Protein AF-A0A1Y3XL77-F1 (afdb_monomer_lite)

Structure (mmCIF, N/CA/C/O backbone):
data_AF-A0A1Y3XL77-F1
#
_entry.id   AF-A0A1Y3XL77-F1
#
loop_
_atom_site.group_PDB
_atom_site.id
_atom_site.type_symbol
_atom_site.label_atom_id
_atom_site.label_alt_id
_atom_site.label_comp_id
_atom_site.label_asym_id
_atom_site.label_entity_id
_atom_site.label_seq_id
_atom_site.pdbx_PDB_ins_code
_atom_site.Cartn_x
_atom_site.Cartn_y
_atom_site.Cartn_z
_atom_site.occupancy
_atom_site.B_iso_or_equiv
_atom_site.auth_seq_id
_atom_site.auth_comp_id
_atom_site.auth_asym_id
_atom_site.auth_atom_id
_atom_site.pdbx_PDB_model_num
ATOM 1 N N . MET A 1 1 ? -21.077 13.243 0.286 1.00 37.44 1 MET A N 1
ATOM 2 C CA . MET A 1 1 ? -22.032 12.114 0.204 1.00 37.44 1 MET A CA 1
ATOM 3 C C . MET A 1 1 ? -21.177 10.860 0.213 1.00 37.44 1 MET A C 1
ATOM 5 O O . MET A 1 1 ? -20.386 10.711 -0.704 1.00 37.44 1 MET A O 1
ATOM 9 N N . PHE A 1 2 ? -21.208 10.082 1.298 1.00 42.69 2 PHE A N 1
ATOM 10 C CA . PHE A 1 2 ? -20.269 8.985 1.573 1.00 42.69 2 PHE A CA 1
ATOM 11 C C . PHE A 1 2 ? -20.341 7.901 0.481 1.00 42.69 2 PHE A C 1
ATOM 13 O O . PHE A 1 2 ? -21.252 7.077 0.488 1.00 42.69 2 PHE A O 1
ATOM 20 N N . GLN A 1 3 ? -19.420 7.927 -0.484 1.00 50.44 3 GLN A N 1
ATOM 21 C CA . GLN A 1 3 ? -19.274 6.897 -1.514 1.00 50.44 3 GLN A CA 1
ATOM 22 C C . GLN A 1 3 ? -18.058 6.035 -1.186 1.00 50.44 3 GLN A C 1
ATOM 24 O O . GLN A 1 3 ? -16.985 6.285 -1.708 1.00 50.44 3 GLN A O 1
ATOM 29 N N . SER A 1 4 ? -18.301 5.055 -0.313 1.00 48.50 4 SER A N 1
ATOM 30 C CA . SER A 1 4 ? -17.546 3.817 -0.047 1.00 48.50 4 SER A CA 1
ATOM 31 C C . SER A 1 4 ? -17.537 3.568 1.467 1.00 48.50 4 SER A C 1
ATOM 33 O O . SER A 1 4 ? -16.666 3.971 2.223 1.00 48.50 4 SER A O 1
ATOM 35 N N . THR A 1 5 ? -18.607 2.962 1.972 1.00 49.28 5 THR A N 1
ATOM 36 C CA . THR A 1 5 ? -18.582 2.371 3.316 1.00 49.28 5 THR A CA 1
ATOM 37 C C . THR A 1 5 ? -18.709 0.877 3.112 1.00 49.28 5 THR A C 1
ATOM 39 O O . THR A 1 5 ? -19.763 0.403 2.684 1.00 49.28 5 THR A O 1
ATOM 42 N N . ASP A 1 6 ? -17.629 0.137 3.365 1.00 50.28 6 ASP A N 1
ATOM 43 C CA . ASP A 1 6 ? -17.689 -1.318 3.473 1.00 50.28 6 ASP A CA 1
ATOM 44 C C . ASP A 1 6 ? -18.428 -1.662 4.777 1.00 50.28 6 ASP A C 1
ATOM 46 O O . ASP A 1 6 ? -17.846 -1.924 5.833 1.00 50.28 6 ASP A O 1
ATOM 50 N N . TRP A 1 7 ? -19.763 -1.597 4.718 1.00 51.72 7 TRP A N 1
ATOM 51 C CA . TRP A 1 7 ? -20.658 -1.916 5.833 1.00 51.72 7 TRP A CA 1
ATOM 52 C C . TRP A 1 7 ? -20.497 -3.362 6.328 1.00 51.72 7 TRP A C 1
ATOM 54 O O . TRP A 1 7 ? -21.032 -3.691 7.384 1.00 51.72 7 TRP A O 1
ATOM 64 N N . ASN A 1 8 ? -19.753 -4.221 5.619 1.00 54.97 8 ASN A N 1
ATOM 65 C CA . ASN A 1 8 ? -19.573 -5.619 6.006 1.00 54.97 8 ASN A CA 1
ATOM 66 C C . ASN A 1 8 ? -18.717 -5.790 7.268 1.00 54.97 8 ASN A C 1
ATOM 68 O O . ASN A 1 8 ? -18.956 -6.730 8.022 1.00 54.97 8 ASN A O 1
ATOM 72 N N . ASN A 1 9 ? -17.771 -4.878 7.531 1.00 67.50 9 ASN A N 1
ATOM 73 C CA . ASN A 1 9 ? -16.880 -4.952 8.699 1.00 67.50 9 ASN A CA 1
ATOM 74 C C . ASN A 1 9 ? -17.078 -3.803 9.705 1.00 67.50 9 ASN A C 1
ATOM 76 O O . ASN A 1 9 ? -16.467 -3.807 10.773 1.00 67.50 9 ASN A O 1
ATOM 80 N N . GLY A 1 10 ? -17.937 -2.826 9.390 1.00 81.94 10 GLY A N 1
ATOM 81 C CA . GLY A 1 10 ? -18.243 -1.705 10.284 1.00 81.94 10 GLY A CA 1
ATOM 82 C C . GLY A 1 10 ? -17.070 -0.744 10.502 1.00 81.94 10 GLY A C 1
ATOM 83 O O . GLY A 1 10 ? -17.001 -0.122 11.562 1.00 81.94 10 GLY A O 1
ATOM 84 N N . ILE A 1 11 ? -16.155 -0.645 9.530 1.00 88.44 11 ILE A N 1
ATOM 85 C CA . ILE A 1 11 ? -15.015 0.282 9.521 1.00 88.44 11 ILE A CA 1
ATOM 86 C C . ILE A 1 11 ? -15.138 1.214 8.319 1.00 88.44 11 ILE A C 1
ATOM 88 O O . ILE A 1 11 ? -15.495 0.782 7.225 1.00 88.44 11 ILE A O 1
ATOM 92 N N . ALA A 1 12 ? -14.808 2.484 8.526 1.00 88.88 12 ALA A N 1
ATOM 93 C CA . ALA A 1 12 ? -14.681 3.480 7.476 1.00 88.88 12 ALA A CA 1
ATOM 94 C C . ALA A 1 12 ? -13.260 4.054 7.466 1.00 88.88 12 ALA A C 1
ATOM 96 O O . ALA A 1 12 ? -12.754 4.475 8.509 1.00 88.88 12 ALA A O 1
ATOM 97 N N . ALA A 1 13 ? -12.643 4.086 6.284 1.00 92.75 13 ALA A N 1
ATOM 98 C CA . ALA A 1 13 ? -11.456 4.883 6.007 1.00 92.75 13 ALA A CA 1
ATOM 99 C C . ALA A 1 13 ? -11.913 6.266 5.531 1.00 92.75 13 ALA A C 1
ATOM 101 O O . ALA A 1 13 ? -12.634 6.375 4.539 1.00 92.75 13 ALA A O 1
ATOM 102 N N . LEU A 1 14 ? -11.543 7.317 6.255 1.00 91.94 14 LEU A N 1
ATOM 103 C CA . LEU A 1 14 ? -12.032 8.672 6.032 1.00 91.94 14 LEU A CA 1
ATOM 104 C C . LEU A 1 14 ? -10.876 9.650 5.830 1.00 91.94 14 LEU A C 1
ATOM 106 O O . LEU A 1 14 ? -9.757 9.455 6.308 1.00 91.94 14 LEU A O 1
ATOM 110 N N . GLU A 1 15 ? -11.180 10.743 5.140 1.00 93.00 15 GLU A N 1
ATOM 111 C CA . GLU A 1 15 ? -10.288 11.894 5.071 1.00 93.00 15 GLU A CA 1
ATOM 112 C C . GLU A 1 15 ? -10.116 12.532 6.453 1.00 93.00 15 GLU A C 1
ATOM 114 O O . GLU A 1 15 ? -11.035 12.559 7.278 1.00 93.00 15 GLU A O 1
ATOM 119 N N . TRP A 1 16 ? -8.944 13.116 6.692 1.00 91.62 16 TRP A N 1
ATOM 120 C CA . TRP A 1 16 ? -8.600 13.709 7.987 1.00 91.62 16 TRP A CA 1
ATOM 121 C C . TRP A 1 16 ? -9.527 14.846 8.431 1.00 91.62 16 TRP A C 1
ATOM 123 O O . TRP A 1 16 ? -9.629 15.110 9.628 1.00 91.62 16 TRP A O 1
ATOM 133 N N . GLU A 1 17 ? -10.259 15.476 7.508 1.00 92.06 17 GLU A N 1
ATOM 134 C CA . GLU A 1 17 ? -11.289 16.474 7.831 1.00 92.06 17 GLU A CA 1
ATOM 135 C C . GLU A 1 17 ? -12.407 15.920 8.735 1.00 92.06 17 GLU A C 1
ATOM 137 O O . GLU A 1 17 ? -12.997 16.670 9.512 1.00 92.06 17 GLU A O 1
ATOM 142 N N . TYR A 1 18 ? -12.653 14.605 8.706 1.00 89.00 18 TYR A N 1
ATOM 143 C CA . TYR A 1 18 ? -13.655 13.942 9.547 1.00 89.00 18 TYR A CA 1
ATOM 144 C C . TYR A 1 18 ? -13.111 13.489 10.907 1.00 89.00 18 TYR A C 1
ATOM 146 O O . TYR A 1 18 ? -13.877 12.991 11.731 1.00 89.00 18 TYR A O 1
ATOM 154 N N . HIS A 1 19 ? -11.816 13.671 11.190 1.00 88.62 19 HIS A N 1
ATOM 155 C CA . HIS A 1 19 ? -11.211 13.205 12.440 1.00 88.62 19 HIS A CA 1
ATOM 156 C C . HIS A 1 19 ? -11.883 13.811 13.683 1.00 88.62 19 HIS A C 1
ATOM 158 O O . HIS A 1 19 ? -12.233 13.079 14.605 1.00 88.62 19 HIS A O 1
ATOM 164 N N . ALA A 1 20 ? -12.166 15.119 13.664 1.00 89.00 20 ALA A N 1
ATOM 165 C CA . ALA A 1 20 ? -12.833 15.805 14.773 1.00 89.00 20 ALA A CA 1
ATOM 166 C C . ALA A 1 20 ? -14.236 15.241 15.064 1.00 89.00 20 ALA A C 1
ATOM 168 O O . ALA A 1 20 ? -14.652 15.164 16.219 1.00 89.00 20 ALA A O 1
ATOM 169 N N . PHE A 1 21 ? -14.958 14.808 14.025 1.00 89.19 21 PHE A N 1
ATOM 170 C CA . PHE A 1 21 ? -16.256 14.153 14.180 1.00 89.19 21 PHE A CA 1
ATOM 171 C C . PHE A 1 21 ? -16.114 12.786 14.867 1.00 89.19 21 PHE A C 1
ATOM 173 O O . PHE A 1 21 ? -16.867 12.485 15.790 1.00 89.19 21 PHE A O 1
ATOM 180 N N . LEU A 1 22 ? -15.119 11.982 14.474 1.00 87.75 22 LEU A N 1
ATOM 181 C CA . LEU A 1 22 ? -14.862 10.682 15.106 1.00 87.75 22 LEU A CA 1
ATOM 182 C C . LEU A 1 22 ? -14.516 10.830 16.594 1.00 87.75 22 LEU A C 1
ATOM 184 O O . LEU A 1 22 ? -15.008 10.062 17.419 1.00 87.75 22 LEU A O 1
ATOM 188 N N . GLU A 1 23 ? -13.708 11.835 16.942 1.00 87.50 23 GLU A N 1
ATOM 189 C CA . GLU A 1 23 ? -13.373 12.139 18.336 1.00 87.50 23 GLU A CA 1
ATOM 190 C C . GLU A 1 23 ? -14.600 12.586 19.140 1.00 87.50 23 GLU A C 1
ATOM 192 O O . GLU A 1 23 ? -14.817 12.103 20.255 1.00 87.50 23 GLU A O 1
ATOM 197 N N . GLN A 1 24 ? -15.426 13.472 18.572 1.00 90.25 24 GLN A N 1
ATOM 198 C CA . GLN A 1 24 ? -16.646 13.966 19.214 1.00 90.25 24 GLN A CA 1
ATOM 199 C C . GLN A 1 24 ? -17.619 12.825 19.540 1.00 90.25 24 GLN A C 1
ATOM 201 O O . GLN A 1 24 ? -18.152 12.763 20.651 1.00 90.25 24 GLN A O 1
ATOM 206 N N . GLU A 1 25 ? -17.803 11.902 18.599 1.00 87.31 25 GLU A N 1
ATOM 207 C CA . GLU A 1 25 ? -18.687 10.743 18.750 1.00 87.31 25 GLU A CA 1
ATOM 208 C C . GLU A 1 25 ? -18.037 9.586 19.528 1.00 87.31 25 GLU A C 1
ATOM 210 O O . GLU A 1 25 ? -18.649 8.533 19.707 1.00 87.31 25 GLU A O 1
ATOM 215 N N . LYS A 1 26 ? -16.808 9.776 20.035 1.00 85.31 26 LYS A N 1
ATOM 216 C CA . LYS A 1 26 ? -16.032 8.777 20.791 1.00 85.31 26 LYS A CA 1
ATOM 217 C C . LYS A 1 26 ? -15.865 7.458 20.035 1.00 85.31 26 LYS A C 1
ATOM 219 O O . LYS A 1 26 ? -15.841 6.383 20.638 1.00 85.31 26 LYS A O 1
ATOM 224 N N . ILE A 1 27 ? -15.750 7.545 18.715 1.00 85.00 27 ILE A N 1
ATOM 225 C CA . ILE A 1 27 ? -15.543 6.391 17.851 1.00 85.00 27 ILE A CA 1
ATOM 226 C C . ILE A 1 27 ? -14.087 5.922 18.024 1.00 85.00 27 ILE A C 1
ATOM 228 O O . ILE A 1 27 ? -13.171 6.747 17.956 1.00 85.00 27 ILE A O 1
ATOM 232 N N . PRO A 1 28 ? -13.834 4.618 18.253 1.00 81.50 28 PRO A N 1
ATOM 233 C CA . PRO A 1 28 ? -12.485 4.061 18.250 1.00 81.50 28 PRO A CA 1
ATOM 234 C C . PRO A 1 28 ? -11.759 4.399 16.947 1.00 81.50 28 PRO A C 1
ATOM 236 O O . PRO A 1 28 ? -12.327 4.229 15.866 1.00 81.50 28 PRO A O 1
ATOM 239 N N . THR A 1 29 ? -10.509 4.862 17.046 1.00 81.75 29 THR A N 1
ATOM 240 C CA . THR A 1 29 ? -9.726 5.307 15.885 1.00 81.75 29 THR A CA 1
ATOM 241 C C . THR A 1 29 ? -8.313 4.737 15.850 1.00 81.75 29 THR A C 1
ATOM 243 O O . THR A 1 29 ? -7.696 4.470 16.881 1.00 81.75 29 THR A O 1
ATOM 246 N N . ILE A 1 30 ? -7.788 4.579 14.634 1.00 80.94 30 ILE A N 1
ATOM 247 C CA . ILE A 1 30 ? -6.360 4.388 14.353 1.00 80.94 30 ILE A CA 1
ATOM 248 C C . ILE A 1 30 ? -5.926 5.542 13.453 1.00 80.94 30 ILE A C 1
ATOM 250 O O . ILE A 1 30 ? -6.611 5.859 12.480 1.00 80.94 30 ILE A O 1
ATOM 254 N N . TRP A 1 31 ? -4.808 6.179 13.798 1.00 76.19 31 TRP A N 1
ATOM 255 C CA . TRP A 1 31 ? -4.372 7.405 13.126 1.00 76.19 31 TRP A CA 1
ATOM 256 C C . TRP A 1 31 ? -2.848 7.591 13.064 1.00 76.19 31 TRP A C 1
ATOM 258 O O . TRP A 1 31 ? -2.353 8.434 12.317 1.00 76.19 31 TRP A O 1
ATOM 268 N N . GLN A 1 32 ? -2.063 6.818 13.820 1.00 82.62 32 GLN A N 1
ATOM 269 C CA . GLN A 1 32 ? -0.617 7.029 13.878 1.00 82.62 32 GLN A CA 1
ATOM 270 C C . GLN A 1 32 ? 0.049 6.692 12.534 1.00 82.62 32 GLN A C 1
ATOM 272 O O . GLN A 1 32 ? 0.028 5.545 12.097 1.00 82.62 32 GLN A O 1
ATOM 277 N N . ASN A 1 33 ? 0.654 7.705 11.901 1.00 89.75 33 ASN A N 1
ATOM 278 C CA . ASN A 1 33 ? 1.315 7.614 10.591 1.00 89.75 33 ASN A CA 1
ATOM 279 C C . ASN A 1 33 ? 0.420 7.043 9.469 1.00 89.75 33 ASN A C 1
ATOM 281 O O . ASN A 1 33 ? 0.915 6.406 8.542 1.00 89.75 33 ASN A O 1
ATOM 285 N N . CYS A 1 34 ? -0.894 7.240 9.562 1.00 94.00 34 CYS A N 1
ATOM 286 C CA . CYS A 1 34 ? -1.836 6.783 8.545 1.00 94.00 34 CYS A CA 1
ATOM 287 C C . CYS A 1 34 ? -2.077 7.867 7.487 1.00 94.00 34 CYS A C 1
ATOM 289 O O . CYS A 1 34 ? -2.049 9.062 7.792 1.00 94.00 34 CYS A O 1
ATOM 291 N N . CYS A 1 35 ? -2.341 7.458 6.249 1.00 95.12 35 CYS A N 1
ATOM 292 C CA . CYS A 1 35 ? -2.783 8.382 5.204 1.00 95.12 35 CYS A CA 1
ATOM 293 C C . CYS A 1 35 ? -4.235 8.817 5.434 1.00 95.12 35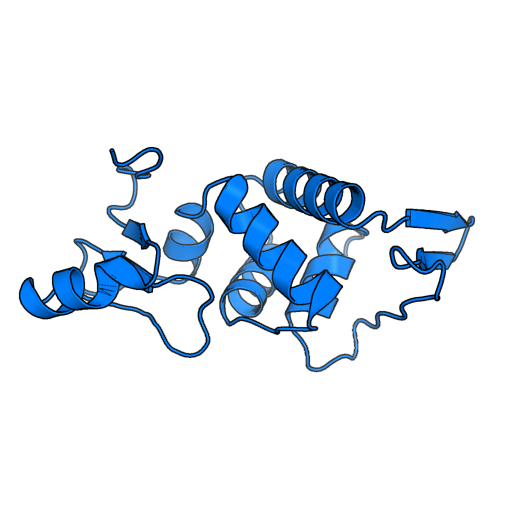 CYS A C 1
ATOM 295 O O . CYS A 1 35 ? -4.574 9.971 5.183 1.00 95.12 35 CYS A O 1
ATOM 297 N N . PHE A 1 36 ? -5.047 7.927 6.006 1.00 94.75 36 PHE A N 1
ATOM 298 C CA . PHE A 1 36 ? -6.455 8.158 6.330 1.00 94.75 36 PHE A CA 1
ATOM 299 C C . PHE A 1 36 ? -6.720 8.007 7.828 1.00 94.75 36 PHE A C 1
ATOM 301 O O . PHE A 1 36 ? -5.955 7.359 8.546 1.00 94.75 36 PHE A O 1
ATOM 308 N N . CYS A 1 37 ? -7.825 8.575 8.309 1.00 92.00 37 CYS A N 1
ATOM 309 C CA . CYS A 1 37 ? -8.315 8.287 9.651 1.00 92.00 37 CYS A CA 1
ATOM 310 C C . CYS A 1 37 ? -9.333 7.140 9.589 1.00 92.00 37 CYS A C 1
ATOM 312 O O . CYS A 1 37 ? -10.247 7.135 8.766 1.00 92.00 37 CYS A O 1
ATOM 314 N N . TYR A 1 38 ? -9.164 6.141 10.454 1.00 91.19 38 TYR A N 1
ATOM 315 C CA . TYR A 1 38 ? -10.046 4.975 10.492 1.00 91.19 38 TYR A CA 1
ATOM 316 C C . TYR A 1 38 ? -10.989 5.088 11.676 1.00 91.19 38 TYR A C 1
ATOM 318 O O . TYR A 1 38 ? -10.522 5.269 12.798 1.00 91.19 38 TYR A O 1
ATOM 326 N N . GLY A 1 39 ? -12.290 4.954 11.435 1.00 89.44 39 GLY A N 1
ATOM 327 C CA . GLY A 1 39 ? -13.319 4.885 12.471 1.00 89.44 39 GLY A CA 1
ATOM 328 C C . GLY A 1 39 ? -14.079 3.568 12.381 1.00 89.44 39 GLY A C 1
ATOM 329 O O . GLY A 1 39 ? -14.377 3.108 11.280 1.00 89.44 39 GLY A O 1
ATOM 330 N N . GLY A 1 40 ? -14.388 2.950 13.520 1.00 86.50 40 GLY A N 1
ATOM 331 C CA . GLY A 1 40 ? -15.090 1.667 13.554 1.00 86.50 40 GLY A CA 1
ATOM 332 C C . GLY A 1 40 ? -16.212 1.620 14.579 1.00 86.50 40 GLY A C 1
ATOM 333 O O . GLY A 1 40 ? -16.116 2.209 15.647 1.00 86.50 40 GLY A O 1
ATOM 334 N N . ILE A 1 41 ? -17.267 0.868 14.271 1.00 81.25 41 ILE A N 1
ATOM 335 C CA . ILE A 1 41 ? -18.357 0.581 15.220 1.00 81.25 41 ILE A CA 1
ATOM 336 C C . ILE A 1 41 ? -17.868 -0.375 16.325 1.00 81.25 41 ILE A C 1
ATOM 338 O O . ILE A 1 41 ? -18.378 -0.371 17.443 1.00 81.25 41 ILE A O 1
ATOM 342 N N . LEU A 1 42 ? -16.871 -1.206 16.012 1.00 75.12 42 LEU A N 1
ATOM 343 C CA . LEU A 1 42 ? -16.270 -2.153 16.945 1.00 75.12 42 LEU A CA 1
ATOM 344 C C . LEU A 1 42 ? -15.229 -1.468 17.838 1.00 75.12 42 LEU A C 1
ATOM 346 O O . LEU A 1 42 ? -14.407 -0.690 17.362 1.00 75.12 42 LEU A O 1
ATOM 350 N N . GLU A 1 43 ? -15.188 -1.856 19.116 1.00 69.44 43 GLU A N 1
ATOM 351 C CA . GLU A 1 43 ? -14.236 -1.322 20.108 1.00 69.44 43 GLU A CA 1
ATOM 352 C C . GLU A 1 43 ? -12.763 -1.561 19.740 1.00 69.44 43 GLU A C 1
ATOM 354 O O . GLU A 1 43 ? -11.882 -0.823 20.181 1.00 69.44 43 GLU A O 1
ATOM 359 N N . LYS A 1 44 ? -12.478 -2.589 18.929 1.00 79.69 44 LYS A N 1
ATOM 360 C CA . LYS A 1 44 ? -11.123 -2.931 18.494 1.00 79.69 44 LYS A CA 1
ATOM 361 C C . LYS A 1 44 ? -11.044 -3.080 16.981 1.00 79.69 44 LYS A C 1
ATOM 363 O O . LYS A 1 44 ? -11.438 -4.102 16.422 1.00 79.69 44 LYS A O 1
ATOM 368 N N . LEU A 1 45 ? -10.451 -2.075 16.352 1.00 83.19 45 LEU A N 1
ATOM 369 C CA . LEU A 1 45 ? -10.100 -2.079 14.939 1.00 83.19 45 LEU A CA 1
ATOM 370 C C . LEU A 1 45 ? -8.960 -3.073 14.673 1.00 83.19 45 LEU A C 1
ATOM 372 O O . LEU A 1 45 ? -7.992 -3.151 15.437 1.00 83.19 45 LEU A O 1
ATOM 376 N N . LYS A 1 46 ? -9.060 -3.827 13.576 1.00 87.88 46 LYS A N 1
ATOM 377 C CA . LYS A 1 46 ? -7.973 -4.669 13.065 1.00 87.88 46 LYS A CA 1
ATOM 378 C C . LYS A 1 46 ? -7.433 -4.050 11.787 1.00 87.88 46 LYS A C 1
ATOM 380 O O . LYS A 1 46 ? -8.203 -3.648 10.923 1.00 87.88 46 LYS A O 1
ATOM 385 N N . TYR A 1 47 ? -6.116 -4.076 11.621 1.00 87.75 47 TYR A N 1
ATOM 386 C CA . TYR A 1 47 ? -5.475 -3.542 10.420 1.00 87.75 47 TYR A CA 1
ATOM 387 C C . TYR A 1 47 ? -5.937 -4.224 9.121 1.00 87.75 47 TYR A C 1
ATOM 389 O O . TYR A 1 47 ? -6.034 -3.557 8.098 1.00 87.75 47 TYR A O 1
ATOM 397 N N . SER A 1 48 ? -6.288 -5.518 9.155 1.00 89.75 48 SER A N 1
ATOM 398 C CA . SER A 1 48 ? -6.881 -6.218 8.001 1.00 89.75 48 SER A CA 1
ATOM 399 C C . SER A 1 48 ? -8.163 -5.560 7.510 1.00 89.75 48 SER A C 1
ATOM 401 O O . SER A 1 48 ? -8.372 -5.416 6.310 1.00 89.75 48 SER A O 1
ATOM 403 N N . ASP A 1 49 ? -8.996 -5.146 8.456 1.00 90.31 49 ASP A N 1
ATOM 404 C CA . ASP A 1 49 ? -10.322 -4.617 8.190 1.00 90.31 49 ASP A CA 1
ATOM 405 C C . ASP A 1 49 ? -10.196 -3.148 7.736 1.00 90.31 49 ASP A C 1
ATOM 407 O O . ASP A 1 49 ? -10.924 -2.716 6.848 1.00 90.31 49 ASP A O 1
ATOM 411 N N . CYS A 1 50 ? -9.199 -2.411 8.251 1.00 91.31 50 CYS A N 1
ATOM 412 C CA . CYS A 1 50 ? -8.818 -1.085 7.750 1.00 91.31 50 CYS A CA 1
ATOM 413 C C . CYS A 1 50 ? -8.325 -1.126 6.296 1.00 91.31 50 CYS A C 1
ATOM 415 O O . CYS A 1 50 ? -8.765 -0.322 5.482 1.00 91.31 50 CYS A O 1
ATOM 417 N N . VAL A 1 51 ? -7.443 -2.075 5.953 1.00 94.00 51 VAL A N 1
ATOM 418 C CA . VAL A 1 51 ? -6.942 -2.250 4.575 1.00 94.00 51 VAL A CA 1
ATOM 419 C C . VAL A 1 51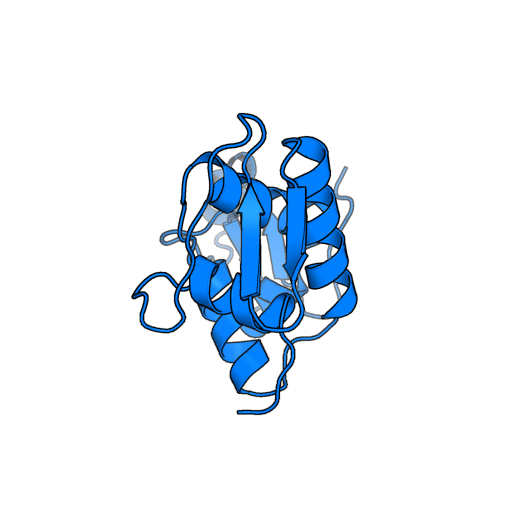 ? -8.076 -2.603 3.613 1.00 94.00 51 VAL A C 1
ATOM 421 O O . VAL A 1 51 ? -8.079 -2.133 2.477 1.00 94.00 51 VAL A O 1
ATOM 424 N N . GLN A 1 52 ? -9.036 -3.417 4.058 1.00 92.19 52 GLN A N 1
ATOM 425 C CA . GLN A 1 52 ? -10.204 -3.781 3.259 1.00 92.19 52 GLN A CA 1
ATOM 426 C C . GLN A 1 52 ? -11.182 -2.610 3.074 1.00 92.19 52 GLN A C 1
ATOM 428 O O . GLN A 1 52 ? -11.792 -2.499 2.018 1.00 92.19 52 GLN A O 1
ATOM 433 N N . ALA A 1 53 ? -11.301 -1.722 4.065 1.00 92.38 53 ALA A N 1
ATOM 434 C CA . ALA A 1 53 ? -12.175 -0.553 3.987 1.00 92.38 53 ALA A CA 1
ATOM 435 C C . ALA A 1 53 ? -11.706 0.504 2.971 1.00 92.38 53 ALA A C 1
ATOM 437 O O . ALA A 1 53 ? -12.480 1.401 2.646 1.00 92.38 53 ALA A O 1
ATOM 438 N N . LEU A 1 54 ? -10.460 0.417 2.491 1.00 94.56 54 LEU A N 1
ATOM 439 C CA . LEU A 1 54 ? -9.934 1.331 1.483 1.00 94.56 54 LEU A CA 1
ATOM 440 C C . LEU A 1 54 ? -10.595 1.086 0.130 1.00 94.56 54 LEU A C 1
ATOM 442 O O . LEU A 1 54 ? -10.564 -0.028 -0.401 1.00 94.56 54 LEU A O 1
ATOM 446 N N . ASP A 1 55 ? -11.095 2.155 -0.477 1.00 94.19 55 ASP A N 1
ATOM 447 C CA . ASP A 1 55 ? -11.547 2.115 -1.861 1.00 94.19 55 ASP A CA 1
ATOM 448 C C . ASP A 1 55 ? -10.399 2.300 -2.868 1.00 94.19 55 ASP A C 1
ATOM 450 O O . ASP A 1 55 ? -9.244 2.576 -2.522 1.00 94.19 55 ASP A O 1
ATOM 454 N N . PHE A 1 56 ? -10.721 2.151 -4.153 1.00 96.00 56 PHE A N 1
ATOM 455 C CA . PHE A 1 56 ? -9.771 2.331 -5.247 1.00 96.00 56 PHE A CA 1
ATOM 456 C C . PHE A 1 56 ? -9.032 3.679 -5.214 1.00 96.00 56 PHE A C 1
ATOM 458 O O . PHE A 1 56 ? -7.822 3.726 -5.456 1.00 96.00 56 PHE A O 1
ATOM 465 N N . GLN A 1 57 ? -9.740 4.786 -4.957 1.00 96.69 57 GLN A N 1
ATOM 466 C CA . GLN A 1 57 ? -9.133 6.119 -4.972 1.00 96.69 57 GLN A CA 1
ATOM 467 C C . GLN A 1 57 ? -8.195 6.296 -3.785 1.00 96.69 57 GLN A C 1
ATOM 469 O O . GLN A 1 57 ? -7.098 6.822 -3.955 1.00 96.69 57 GLN A O 1
ATOM 474 N N . GLN A 1 58 ? -8.567 5.788 -2.614 1.00 97.00 58 GLN A N 1
ATOM 475 C CA . GLN A 1 58 ? -7.725 5.812 -1.424 1.00 97.00 58 GLN A CA 1
ATOM 476 C C . GLN A 1 58 ? -6.455 4.973 -1.610 1.00 97.00 58 GLN A C 1
ATOM 478 O O . GLN A 1 58 ? -5.353 5.439 -1.305 1.00 97.00 58 GLN A O 1
ATOM 483 N N . LYS A 1 59 ? -6.571 3.783 -2.217 1.00 98.00 59 LYS A N 1
ATOM 484 C CA . LYS A 1 59 ? -5.412 2.964 -2.623 1.00 98.00 59 LYS A CA 1
ATOM 485 C C . LYS A 1 59 ? -4.503 3.730 -3.589 1.00 98.00 59 LYS A C 1
ATOM 487 O O . LYS A 1 59 ? -3.287 3.773 -3.402 1.00 98.00 59 LYS A O 1
ATOM 492 N N . LYS A 1 60 ? -5.078 4.400 -4.594 1.00 97.94 60 LYS A N 1
ATOM 493 C CA . LYS A 1 60 ? -4.323 5.228 -5.550 1.00 97.94 60 LYS A CA 1
ATOM 494 C C . LYS A 1 60 ? -3.626 6.411 -4.868 1.00 97.94 60 LYS A C 1
ATOM 496 O O . LYS A 1 60 ? -2.485 6.723 -5.212 1.00 97.94 60 LYS A O 1
ATOM 501 N N . THR A 1 61 ? -4.274 7.058 -3.901 1.00 97.88 61 THR A N 1
ATOM 502 C CA . THR A 1 61 ? -3.701 8.158 -3.108 1.00 97.88 61 THR A CA 1
ATOM 503 C C . THR A 1 61 ? -2.507 7.688 -2.280 1.00 97.88 61 THR A C 1
ATOM 505 O O . THR A 1 61 ? -1.466 8.346 -2.313 1.00 97.88 61 THR A O 1
ATOM 508 N N . LEU A 1 62 ? -2.600 6.521 -1.630 1.00 97.62 62 LEU A N 1
ATOM 509 C CA . LEU A 1 62 ? -1.471 5.895 -0.928 1.00 97.62 62 LEU A CA 1
ATOM 510 C C . LEU A 1 62 ? -0.276 5.701 -1.860 1.00 97.62 62 LEU A C 1
ATOM 512 O O . LEU A 1 62 ? 0.825 6.180 -1.571 1.00 97.62 62 LEU A O 1
ATOM 516 N N . TRP A 1 63 ? -0.496 5.051 -3.008 1.00 97.88 63 TRP A N 1
ATOM 517 C CA . TRP A 1 63 ? 0.560 4.855 -4.002 1.00 97.88 63 TRP A CA 1
ATOM 518 C C . TRP A 1 63 ? 1.139 6.174 -4.481 1.00 97.88 63 TRP A C 1
ATOM 520 O O . TRP A 1 63 ? 2.355 6.312 -4.580 1.00 97.88 63 TRP A O 1
ATOM 530 N N . SER A 1 64 ? 0.285 7.165 -4.715 1.00 97.00 64 SER A N 1
ATOM 531 C CA . SER A 1 64 ? 0.716 8.467 -5.201 1.00 97.00 64 SER A CA 1
ATOM 532 C C . SER A 1 64 ? 1.618 9.189 -4.202 1.00 97.00 64 SER A C 1
ATOM 534 O O . SER A 1 64 ? 2.646 9.737 -4.605 1.00 97.00 64 SER A O 1
ATOM 536 N N . GLY A 1 65 ? 1.274 9.152 -2.910 1.00 96.31 65 GLY A N 1
ATOM 537 C CA . GLY A 1 65 ? 2.098 9.712 -1.838 1.00 96.31 65 GLY A CA 1
ATOM 538 C C . GLY A 1 65 ? 3.464 9.030 -1.736 1.00 96.31 65 GLY A C 1
ATOM 539 O O . GLY A 1 65 ? 4.486 9.700 -1.588 1.00 96.31 65 GLY A O 1
ATOM 540 N N . PHE A 1 66 ? 3.522 7.708 -1.906 1.00 96.50 66 PHE A N 1
ATOM 541 C CA . PHE A 1 66 ? 4.797 6.989 -1.924 1.00 96.50 66 PHE A CA 1
ATOM 542 C C . PHE A 1 66 ? 5.636 7.276 -3.184 1.00 96.50 66 PHE A C 1
ATOM 544 O O . PHE A 1 66 ? 6.847 7.518 -3.099 1.00 96.50 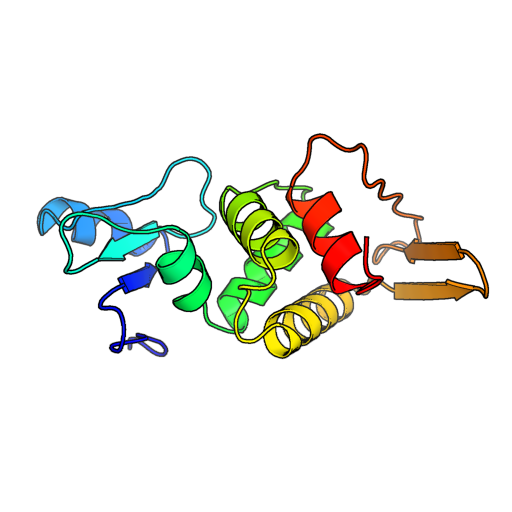66 PHE A O 1
ATOM 551 N N . LEU A 1 67 ? 5.017 7.266 -4.366 1.00 94.19 67 LEU A N 1
ATOM 552 C CA . LEU A 1 67 ? 5.707 7.474 -5.643 1.00 94.19 67 LEU A CA 1
ATOM 553 C C . LEU A 1 67 ? 6.284 8.889 -5.766 1.00 94.19 67 LEU A C 1
ATOM 555 O O . LEU A 1 67 ? 7.424 9.038 -6.215 1.00 94.19 67 LEU A O 1
ATOM 559 N N . ARG A 1 68 ? 5.554 9.898 -5.282 1.00 92.31 68 ARG A N 1
ATOM 560 C CA . ARG A 1 68 ? 5.972 11.301 -5.348 1.00 92.31 68 ARG A CA 1
ATOM 561 C C . ARG A 1 68 ? 6.884 11.699 -4.192 1.00 92.31 68 ARG A C 1
ATOM 563 O O . ARG A 1 68 ? 7.971 12.225 -4.420 1.00 92.31 68 ARG A O 1
ATOM 570 N N . ASP A 1 69 ? 6.447 11.422 -2.966 1.00 93.56 69 ASP A N 1
ATOM 571 C CA . ASP A 1 69 ? 7.014 12.016 -1.749 1.00 93.56 69 ASP A CA 1
ATOM 572 C C . ASP A 1 69 ? 7.736 10.988 -0.860 1.00 93.56 69 ASP A C 1
ATOM 574 O O . ASP A 1 69 ? 8.322 11.350 0.159 1.00 93.56 69 ASP A O 1
ATOM 578 N N . ARG A 1 70 ? 7.736 9.702 -1.250 1.00 92.81 70 ARG A N 1
ATOM 579 C CA . ARG A 1 70 ? 8.335 8.584 -0.492 1.00 92.81 70 ARG A CA 1
ATOM 580 C C . ARG A 1 70 ? 7.735 8.398 0.903 1.00 92.81 70 ARG A C 1
ATOM 582 O O . ARG A 1 70 ? 8.406 7.873 1.791 1.00 92.81 70 ARG A O 1
ATOM 589 N N . PHE A 1 71 ? 6.470 8.778 1.087 1.00 95.94 71 PHE A N 1
ATOM 590 C CA . PHE A 1 71 ? 5.763 8.534 2.340 1.00 95.94 71 PHE A CA 1
ATOM 591 C C . PHE A 1 71 ? 5.525 7.039 2.569 1.00 95.94 71 PHE A C 1
ATOM 593 O O . PHE A 1 71 ? 4.939 6.352 1.734 1.00 95.94 71 PHE A O 1
ATOM 600 N N . ASP A 1 72 ? 5.987 6.558 3.722 1.00 96.12 72 ASP A N 1
ATOM 601 C CA . ASP A 1 72 ? 5.823 5.182 4.186 1.00 96.12 72 ASP A CA 1
ATOM 602 C C . ASP A 1 72 ? 4.727 5.138 5.255 1.00 96.12 72 ASP A C 1
ATOM 604 O O . ASP A 1 72 ? 4.995 5.081 6.457 1.00 96.12 72 ASP A O 1
ATOM 608 N N . TYR A 1 73 ? 3.481 5.284 4.805 1.00 97.25 73 TYR A N 1
ATOM 609 C CA . TYR A 1 73 ? 2.317 5.242 5.684 1.00 97.25 73 TYR A CA 1
ATOM 610 C C . TYR A 1 73 ? 2.133 3.856 6.314 1.00 97.25 73 TYR A C 1
ATOM 612 O O . TYR A 1 73 ? 2.485 2.834 5.720 1.00 97.25 73 TYR A O 1
ATOM 620 N N . ALA A 1 74 ? 1.538 3.820 7.507 1.00 96.00 74 ALA A N 1
ATOM 621 C CA . ALA A 1 74 ? 1.283 2.593 8.259 1.00 96.00 74 ALA A CA 1
ATOM 622 C C . ALA A 1 74 ? 0.472 1.562 7.452 1.00 96.00 74 ALA A C 1
ATOM 624 O O . ALA A 1 74 ? 0.713 0.360 7.566 1.00 96.00 74 ALA A O 1
ATOM 625 N N . 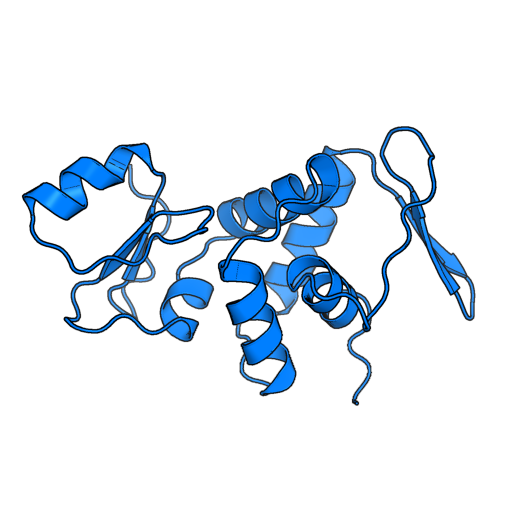GLU A 1 75 ? -0.420 2.017 6.567 1.00 97.12 75 GLU A N 1
ATOM 626 C CA . GLU A 1 75 ? -1.175 1.168 5.647 1.00 97.12 75 GLU A CA 1
ATOM 627 C C . GLU A 1 75 ? -0.282 0.228 4.834 1.00 97.12 75 GLU A C 1
ATOM 629 O O . GLU A 1 75 ? -0.656 -0.920 4.596 1.00 97.12 75 GLU A O 1
ATOM 634 N N . PHE A 1 76 ? 0.917 0.665 4.439 1.00 97.56 76 PHE A N 1
ATOM 635 C CA . PHE A 1 76 ? 1.826 -0.183 3.676 1.00 97.56 76 PHE A CA 1
ATOM 636 C C . PHE A 1 76 ? 2.409 -1.327 4.500 1.00 97.56 76 PHE A C 1
ATOM 638 O O . PHE A 1 76 ? 2.625 -2.410 3.952 1.00 97.56 76 PHE A O 1
ATOM 645 N N . GLU A 1 77 ? 2.630 -1.134 5.804 1.00 96.44 77 GLU A N 1
ATOM 646 C CA . GLU A 1 77 ? 3.003 -2.232 6.699 1.00 96.44 77 GLU A CA 1
ATOM 647 C C . GLU A 1 77 ? 1.891 -3.277 6.736 1.00 96.44 77 GLU A C 1
ATOM 649 O O . GLU A 1 77 ? 2.150 -4.473 6.581 1.00 96.44 77 GLU A O 1
ATOM 654 N N . TRP A 1 78 ? 0.647 -2.825 6.884 1.00 95.94 78 TRP A N 1
ATOM 655 C CA . TRP A 1 78 ? -0.514 -3.704 6.966 1.00 95.94 78 TRP A CA 1
ATOM 656 C C . TRP A 1 78 ? -0.707 -4.485 5.665 1.00 95.94 78 TRP A C 1
ATOM 658 O O . TRP A 1 78 ? -0.839 -5.709 5.694 1.00 95.94 78 TRP A O 1
ATOM 668 N N . VAL A 1 79 ? -0.640 -3.802 4.518 1.00 96.56 79 VAL A N 1
ATOM 669 C CA . VAL A 1 79 ? -0.704 -4.422 3.187 1.00 96.56 79 VAL A CA 1
ATOM 670 C C . VAL A 1 79 ? 0.419 -5.441 3.014 1.00 96.56 79 VAL A C 1
ATOM 672 O O . VAL A 1 79 ? 0.155 -6.581 2.636 1.00 96.56 79 VAL A O 1
ATOM 675 N N . TYR A 1 80 ? 1.663 -5.078 3.336 1.00 95.19 80 TYR A N 1
ATOM 676 C CA . TYR A 1 80 ? 2.803 -5.985 3.213 1.00 95.19 80 TYR A CA 1
ATOM 677 C C . TYR A 1 80 ? 2.627 -7.250 4.062 1.00 95.19 80 TYR A C 1
ATOM 679 O O . TYR A 1 80 ? 2.813 -8.362 3.565 1.00 95.19 80 TYR A O 1
ATOM 687 N N . GLN A 1 81 ? 2.222 -7.100 5.326 1.00 94.94 81 GLN A N 1
ATOM 688 C CA . GLN A 1 81 ? 1.962 -8.231 6.216 1.00 94.94 81 GLN A CA 1
ATOM 689 C C . GLN A 1 81 ? 0.846 -9.135 5.677 1.00 94.94 81 GLN A C 1
ATOM 691 O O . GLN A 1 81 ? 0.993 -10.358 5.697 1.00 94.94 81 GLN A O 1
ATOM 696 N N . LEU A 1 82 ? -0.239 -8.561 5.148 1.00 95.00 82 LEU A N 1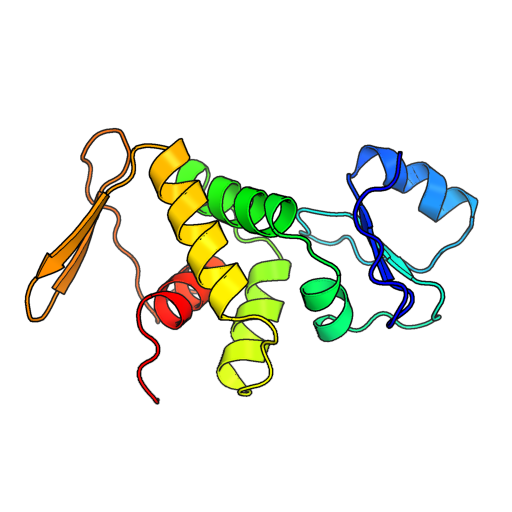
ATOM 697 C CA . LEU A 1 82 ? -1.339 -9.320 4.547 1.00 95.00 82 LEU A CA 1
ATOM 698 C C . LEU A 1 82 ? -0.905 -10.069 3.284 1.00 95.00 82 LEU A C 1
ATOM 700 O O . LEU A 1 82 ? -1.312 -11.216 3.104 1.00 95.00 82 LEU A O 1
ATOM 704 N N . ILE A 1 83 ? -0.054 -9.477 2.438 1.00 93.06 83 ILE A N 1
ATOM 705 C CA . ILE A 1 83 ? 0.511 -10.170 1.270 1.00 93.06 83 ILE A CA 1
ATOM 706 C C . ILE A 1 83 ? 1.367 -11.356 1.722 1.00 93.06 83 ILE A C 1
ATOM 708 O O . ILE A 1 83 ? 1.165 -12.468 1.241 1.00 93.06 83 ILE A O 1
ATOM 712 N N . CYS A 1 84 ? 2.279 -11.147 2.676 1.00 91.12 84 CYS A N 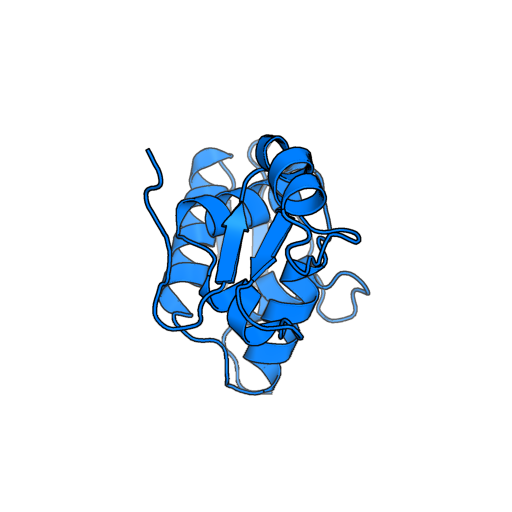1
ATOM 713 C CA . CYS A 1 84 ? 3.148 -12.202 3.209 1.00 91.12 84 CYS A CA 1
ATOM 714 C C . CYS A 1 84 ? 2.364 -13.348 3.866 1.00 91.12 84 CYS A C 1
ATOM 716 O O . CYS A 1 84 ? 2.811 -14.490 3.854 1.00 91.12 84 CYS A O 1
ATOM 718 N N . GLN A 1 85 ? 1.189 -13.059 4.427 1.00 92.94 85 GLN A N 1
ATOM 719 C CA . GLN A 1 85 ? 0.300 -14.064 5.014 1.00 92.94 85 GLN A CA 1
ATOM 720 C C . GLN A 1 85 ? -0.656 -14.704 3.995 1.00 92.94 85 GLN A C 1
ATOM 722 O O . GLN A 1 85 ? -1.441 -15.566 4.380 1.00 92.94 85 GLN A O 1
ATOM 727 N N . ASN A 1 86 ? -0.621 -14.289 2.723 1.00 90.12 86 ASN A N 1
ATOM 728 C CA . ASN A 1 86 ? -1.583 -14.676 1.688 1.00 90.12 86 ASN A CA 1
ATOM 729 C C . ASN A 1 86 ? -3.048 -14.381 2.082 1.00 90.12 86 ASN A C 1
ATOM 731 O O . ASN A 1 86 ? -3.949 -15.195 1.891 1.00 90.12 86 ASN A O 1
ATOM 735 N N . ARG A 1 87 ? -3.265 -13.210 2.693 1.00 92.38 87 ARG A N 1
ATOM 736 C CA . ARG A 1 87 ? -4.554 -12.734 3.226 1.00 92.38 87 ARG A CA 1
ATOM 737 C C . ARG A 1 87 ? -4.982 -11.376 2.670 1.00 92.38 87 ARG A C 1
ATOM 739 O O . ARG A 1 87 ? -5.975 -10.825 3.136 1.00 92.38 87 ARG A O 1
ATOM 746 N N . LEU A 1 88 ? -4.230 -10.813 1.724 1.00 92.06 88 LEU A N 1
ATOM 747 C CA . LEU A 1 88 ? -4.634 -9.579 1.058 1.00 92.06 88 LEU A CA 1
ATOM 748 C C . LEU A 1 88 ? -5.805 -9.875 0.111 1.00 92.06 88 LEU A C 1
ATOM 750 O O . LEU A 1 88 ? -5.623 -10.518 -0.924 1.00 92.06 88 LEU A O 1
ATOM 754 N N . ASN A 1 89 ? -6.988 -9.380 0.468 1.00 87.44 89 ASN A N 1
ATOM 755 C CA . ASN A 1 89 ? -8.152 -9.374 -0.413 1.00 87.44 89 ASN A CA 1
ATOM 756 C C . ASN A 1 89 ? -7.968 -8.341 -1.535 1.00 87.44 89 ASN A C 1
ATOM 758 O O . ASN A 1 89 ? -7.214 -7.379 -1.384 1.00 87.44 89 ASN A O 1
ATOM 762 N N . ASP A 1 90 ? -8.645 -8.554 -2.665 1.00 87.69 90 ASP A N 1
ATOM 763 C CA . ASP A 1 90 ? -8.680 -7.617 -3.798 1.00 87.69 90 ASP A CA 1
ATOM 764 C C . ASP A 1 90 ? -7.296 -7.164 -4.274 1.00 87.69 90 ASP A C 1
ATOM 766 O O . ASP A 1 90 ? -7.073 -6.014 -4.653 1.00 87.69 90 ASP A O 1
ATOM 770 N N . ARG A 1 91 ? -6.336 -8.096 -4.284 1.00 91.44 91 ARG A N 1
ATOM 771 C CA . ARG A 1 91 ? -4.969 -7.850 -4.757 1.00 91.44 91 ARG A CA 1
ATOM 772 C C . ARG A 1 91 ? -4.935 -7.207 -6.150 1.00 91.44 91 ARG A C 1
ATOM 774 O O . ARG A 1 91 ? -4.131 -6.314 -6.385 1.00 91.44 91 ARG A O 1
ATOM 781 N N . VAL A 1 92 ? -5.840 -7.614 -7.042 1.00 92.44 92 VAL A N 1
ATOM 782 C CA . VAL A 1 92 ? -5.971 -7.023 -8.384 1.00 92.44 92 VAL A CA 1
ATOM 783 C C . VAL A 1 92 ? -6.301 -5.528 -8.305 1.00 92.44 92 VAL A C 1
ATOM 785 O O . VAL A 1 92 ? -5.769 -4.742 -9.077 1.00 92.44 92 VAL A O 1
ATOM 788 N N . GLU A 1 93 ? -7.126 -5.093 -7.353 1.00 95.19 93 GLU A N 1
ATOM 789 C CA . GLU A 1 93 ? -7.440 -3.672 -7.172 1.00 95.19 93 GLU A CA 1
ATOM 790 C C . GLU A 1 93 ? -6.231 -2.878 -6.650 1.00 95.19 93 GLU A C 1
ATOM 792 O O . GLU A 1 93 ? -5.993 -1.739 -7.060 1.00 95.19 93 GLU A O 1
ATOM 797 N N . TRP A 1 94 ? -5.413 -3.492 -5.793 1.00 96.50 94 TRP A N 1
ATOM 798 C CA . TRP A 1 94 ? -4.132 -2.926 -5.367 1.00 96.50 94 TRP A CA 1
ATOM 799 C C . TRP A 1 94 ? -3.140 -2.781 -6.530 1.00 96.50 94 TRP A C 1
ATOM 801 O O . TRP A 1 94 ? -2.470 -1.754 -6.631 1.00 96.50 94 TRP A O 1
ATOM 811 N N . GLU A 1 95 ? -3.086 -3.758 -7.436 1.00 95.19 95 GLU A N 1
ATOM 812 C CA . GLU A 1 95 ? -2.271 -3.700 -8.658 1.00 95.19 95 GLU A CA 1
ATOM 813 C C . GLU A 1 95 ? -2.777 -2.601 -9.612 1.00 95.19 95 GLU A C 1
ATOM 815 O O . GLU A 1 95 ? -2.003 -1.761 -10.075 1.00 95.19 95 GLU A O 1
ATOM 820 N N . LEU A 1 96 ? -4.089 -2.541 -9.859 1.00 96.12 96 LEU A N 1
ATOM 821 C CA . LEU A 1 96 ? -4.698 -1.540 -10.741 1.00 96.12 96 LEU A CA 1
ATOM 822 C C . LEU A 1 96 ? -4.555 -0.110 -10.202 1.00 96.12 96 LEU A C 1
ATOM 824 O O . LEU A 1 96 ? -4.281 0.810 -10.974 1.00 96.12 96 LEU A O 1
ATOM 828 N N . SER A 1 97 ? -4.713 0.093 -8.893 1.00 97.75 97 SER A N 1
ATOM 829 C CA . SER A 1 97 ? -4.536 1.415 -8.276 1.00 97.75 97 SER A CA 1
ATOM 830 C C . SER A 1 97 ? -3.078 1.882 -8.315 1.00 97.75 97 SER A C 1
ATOM 832 O O . SER A 1 97 ? -2.835 3.071 -8.526 1.00 97.75 97 SER A O 1
ATOM 834 N N . LEU A 1 98 ? -2.105 0.967 -8.197 1.00 96.50 98 LEU A N 1
ATOM 835 C CA . LEU A 1 98 ? -0.688 1.275 -8.411 1.00 96.50 98 LEU A CA 1
ATOM 836 C C . LEU A 1 98 ? -0.431 1.709 -9.859 1.00 96.50 98 LEU A C 1
ATOM 838 O O . LEU A 1 98 ? 0.187 2.747 -10.086 1.00 96.50 98 LEU A O 1
ATOM 842 N N . HIS A 1 99 ? -0.940 0.962 -10.843 1.00 94.88 99 HIS A N 1
ATOM 843 C CA . HIS A 1 99 ? -0.805 1.335 -12.253 1.00 94.88 99 HIS A CA 1
ATOM 844 C C . HIS A 1 99 ? -1.435 2.696 -12.565 1.00 94.88 99 HIS A C 1
ATOM 846 O O . HIS A 1 99 ? -0.822 3.495 -13.273 1.00 94.88 99 HIS A O 1
ATOM 852 N N . ALA A 1 100 ? -2.612 2.989 -12.008 1.00 96.81 100 ALA A N 1
ATOM 853 C CA . ALA A 1 100 ? -3.250 4.292 -12.158 1.00 96.81 100 ALA A CA 1
ATOM 854 C C . ALA A 1 100 ? -2.400 5.422 -11.549 1.00 96.81 100 ALA A C 1
ATOM 856 O O . ALA A 1 100 ? -2.237 6.466 -12.173 1.00 96.81 100 ALA A O 1
ATOM 857 N N . ALA A 1 101 ? -1.807 5.208 -10.370 1.00 96.94 101 ALA A N 1
ATOM 858 C CA . ALA A 1 101 ? -0.928 6.194 -9.739 1.00 96.94 101 ALA A CA 1
ATOM 859 C C . ALA A 1 101 ? 0.346 6.459 -10.562 1.00 96.94 101 ALA A C 1
ATOM 861 O O . ALA A 1 101 ? 0.751 7.612 -10.707 1.00 96.94 101 ALA A O 1
ATOM 862 N N . LEU A 1 102 ? 0.950 5.412 -11.137 1.00 94.62 102 LEU A N 1
ATOM 863 C CA . LEU A 1 102 ? 2.099 5.548 -12.040 1.00 94.62 102 LEU A CA 1
ATOM 864 C C . LEU A 1 102 ? 1.730 6.370 -13.282 1.00 94.62 102 LEU A C 1
ATOM 866 O O . LEU A 1 102 ? 2.438 7.311 -13.637 1.00 94.62 102 LEU A O 1
ATOM 870 N N . GLN A 1 103 ? 0.591 6.055 -13.909 1.00 94.50 103 GLN A N 1
ATOM 871 C CA . GLN A 1 103 ? 0.094 6.777 -15.083 1.00 94.50 103 GLN A CA 1
ATOM 872 C C . GLN A 1 103 ? -0.176 8.257 -14.787 1.00 94.50 103 GLN A C 1
ATOM 874 O O . GLN A 1 103 ? 0.270 9.110 -15.555 1.00 94.50 103 GLN A O 1
ATOM 879 N N . ASP A 1 104 ? -0.837 8.569 -13.667 1.00 95.00 104 ASP A N 1
ATOM 880 C CA . ASP A 1 104 ? -1.155 9.946 -13.258 1.00 95.00 104 ASP A CA 1
ATOM 881 C C . ASP A 1 104 ? 0.113 10.801 -13.048 1.00 95.00 104 ASP A C 1
ATOM 883 O O . ASP A 1 104 ? 0.091 12.012 -13.275 1.00 95.00 104 ASP A O 1
ATOM 887 N N . GLN A 1 105 ? 1.230 10.186 -12.641 1.00 93.50 105 GLN A N 1
ATOM 888 C CA . GLN A 1 105 ? 2.512 10.871 -12.414 1.00 93.50 105 GLN A CA 1
ATOM 889 C C . GLN A 1 105 ? 3.454 10.846 -13.629 1.00 93.50 105 GLN A C 1
ATOM 891 O O . GLN A 1 105 ? 4.513 11.477 -13.605 1.00 93.50 105 GLN A O 1
ATOM 896 N N . GLY A 1 106 ? 3.067 10.163 -14.712 1.00 91.38 106 GLY A N 1
ATOM 897 C CA . GLY A 1 106 ? 3.916 9.953 -15.887 1.00 91.38 106 GLY A CA 1
ATOM 898 C C . GLY A 1 106 ? 5.085 8.999 -15.630 1.00 91.38 106 GLY A C 1
ATOM 899 O O . GLY A 1 106 ? 6.051 8.992 -16.398 1.00 91.38 106 GLY A O 1
ATOM 900 N N . ASP A 1 107 ? 5.011 8.214 -14.557 1.00 90.50 107 ASP A N 1
ATOM 901 C CA . ASP A 1 107 ? 5.996 7.199 -14.231 1.00 90.50 107 ASP A CA 1
ATOM 902 C C . ASP A 1 107 ? 5.869 6.028 -15.213 1.00 90.50 107 ASP A C 1
ATOM 904 O O . ASP A 1 107 ? 4.780 5.642 -15.644 1.00 90.50 107 ASP A O 1
ATOM 908 N N . THR A 1 108 ? 7.003 5.443 -15.577 1.00 87.19 108 THR A N 1
ATOM 909 C CA . THR A 1 108 ? 7.074 4.329 -16.526 1.00 87.19 108 THR A CA 1
ATOM 910 C C . THR A 1 108 ? 7.808 3.158 -15.906 1.00 87.19 108 THR A C 1
ATOM 912 O O . THR A 1 108 ? 8.694 3.324 -15.067 1.00 87.19 108 THR A O 1
ATOM 915 N N . VAL A 1 109 ? 7.405 1.958 -16.303 1.00 85.62 109 VAL A N 1
ATOM 916 C CA . VAL A 1 109 ? 7.986 0.712 -15.826 1.00 85.62 109 VAL A CA 1
ATOM 917 C C . VAL A 1 109 ? 8.524 -0.050 -17.021 1.00 85.62 109 VAL A C 1
ATOM 919 O O . VAL A 1 109 ? 7.756 -0.427 -17.905 1.00 85.62 109 VAL A O 1
ATOM 922 N N . ASP A 1 110 ? 9.822 -0.323 -16.991 1.00 82.69 110 ASP A N 1
ATOM 923 C CA . ASP A 1 110 ? 10.483 -1.205 -17.938 1.00 82.69 110 ASP A CA 1
ATOM 924 C C . ASP A 1 110 ? 10.727 -2.566 -17.282 1.00 82.69 110 ASP A C 1
ATOM 926 O O . ASP A 1 110 ? 11.380 -2.678 -16.237 1.00 82.69 110 ASP A O 1
ATOM 930 N N . PHE A 1 111 ? 10.208 -3.608 -17.928 1.00 71.81 111 PHE A N 1
ATOM 931 C CA . PHE A 1 111 ? 10.505 -4.999 -17.612 1.00 71.81 111 PHE A CA 1
ATOM 932 C C . PHE A 1 111 ? 11.529 -5.504 -18.632 1.00 71.81 111 PHE A C 1
ATOM 934 O O . PHE A 1 111 ? 11.169 -5.902 -19.739 1.00 71.81 111 PHE A O 1
ATOM 941 N N . ALA A 1 112 ? 12.813 -5.454 -18.283 1.00 69.25 112 ALA A N 1
ATOM 942 C CA . ALA A 1 112 ? 13.833 -6.205 -19.008 1.00 69.25 112 ALA A CA 1
ATOM 943 C C . ALA A 1 112 ? 13.893 -7.627 -18.428 1.00 69.25 112 ALA A C 1
ATOM 945 O O . ALA A 1 112 ? 13.594 -7.817 -17.252 1.00 69.25 112 ALA A O 1
ATOM 946 N N . GLU A 1 113 ? 14.286 -8.617 -19.236 1.00 58.56 113 GLU A N 1
ATOM 947 C CA . GLU A 1 113 ? 14.172 -10.066 -18.959 1.00 58.56 113 GLU A CA 1
ATOM 948 C C . GLU A 1 113 ? 14.636 -10.531 -17.559 1.00 58.56 113 GLU A C 1
ATOM 950 O O . GLU A 1 113 ? 14.176 -11.565 -17.078 1.00 58.56 113 GLU A O 1
ATOM 955 N N . SER A 1 114 ? 15.499 -9.769 -16.879 1.00 62.19 114 SER A N 1
ATOM 956 C CA . SER A 1 114 ? 15.950 -10.027 -15.504 1.00 62.19 114 SER A CA 1
ATOM 957 C C . SER A 1 114 ? 15.988 -8.794 -14.588 1.00 62.19 114 SER A C 1
ATOM 959 O O . SER A 1 114 ? 16.474 -8.893 -13.463 1.00 62.19 114 SER A O 1
ATOM 961 N N . GLU A 1 115 ? 15.532 -7.625 -15.047 1.00 68.31 115 GLU A N 1
ATOM 962 C CA . GLU A 1 115 ? 15.624 -6.369 -14.295 1.00 68.31 115 GLU A CA 1
ATOM 963 C C . GLU A 1 115 ? 14.340 -5.546 -14.411 1.00 68.31 115 GLU A C 1
ATOM 965 O O . GLU A 1 115 ? 13.830 -5.288 -15.501 1.00 68.31 115 GLU A O 1
ATOM 970 N N . PHE A 1 116 ? 13.861 -5.068 -13.266 1.00 79.81 116 PHE A N 1
ATOM 971 C CA . PHE A 1 116 ? 12.812 -4.062 -13.181 1.00 79.81 116 PHE A CA 1
ATOM 972 C C . PHE A 1 116 ? 13.428 -2.681 -13.018 1.00 79.81 116 PHE A C 1
ATOM 974 O O . PHE A 1 116 ? 14.234 -2.462 -12.108 1.00 79.81 116 PHE A O 1
ATOM 981 N N . LYS A 1 117 ? 13.018 -1.738 -13.867 1.00 84.50 117 LYS A N 1
ATOM 982 C CA . LYS A 1 117 ? 13.385 -0.327 -13.728 1.00 84.50 117 LYS A CA 1
ATOM 983 C C . LYS A 1 117 ? 12.132 0.527 -13.770 1.00 84.50 117 LYS A C 1
ATOM 985 O O . LYS A 1 117 ? 11.405 0.533 -14.757 1.00 84.50 117 LYS A O 1
ATOM 990 N N . LEU A 1 118 ? 11.901 1.264 -12.688 1.00 87.94 118 LEU A N 1
ATOM 991 C CA . LEU A 1 118 ? 10.888 2.308 -12.647 1.00 87.94 118 LEU A CA 1
ATOM 992 C C . LEU A 1 118 ? 11.561 3.639 -12.953 1.00 87.94 118 LEU A C 1
ATOM 994 O O . LEU A 1 118 ? 12.586 3.966 -12.359 1.00 87.94 118 LEU A O 1
ATOM 998 N N . TYR A 1 119 ? 10.981 4.419 -13.849 1.00 88.94 119 TYR A N 1
ATOM 999 C CA . TYR A 1 119 ? 11.402 5.781 -14.134 1.00 88.94 119 TYR A CA 1
ATOM 1000 C C . TYR A 1 119 ? 10.299 6.725 -13.696 1.00 88.94 119 TYR A C 1
ATOM 1002 O O . TYR A 1 119 ? 9.142 6.511 -14.045 1.00 88.94 119 TYR A O 1
ATOM 1010 N N . ASN A 1 120 ? 10.651 7.772 -12.955 1.00 89.31 120 ASN A N 1
ATOM 1011 C CA . ASN A 1 120 ? 9.658 8.773 -12.584 1.00 89.31 120 ASN A CA 1
ATOM 1012 C C . ASN A 1 120 ? 9.237 9.629 -13.797 1.00 89.31 120 ASN A C 1
ATOM 1014 O O . ASN A 1 120 ? 9.890 9.581 -14.844 1.00 89.31 120 ASN A O 1
ATOM 1018 N N . GLY A 1 121 ? 8.238 10.500 -13.642 1.00 85.75 121 GLY A N 1
ATOM 1019 C CA . GLY A 1 121 ? 7.803 11.441 -14.688 1.00 85.75 121 GLY A CA 1
ATOM 1020 C C . GLY A 1 121 ? 8.900 12.352 -15.276 1.00 85.75 121 GLY A C 1
ATOM 1021 O O . GLY A 1 121 ? 8.735 12.917 -16.355 1.00 85.75 121 GLY A O 1
ATOM 1022 N N . GLN A 1 122 ? 10.065 12.468 -14.624 1.00 89.19 122 GLN A N 1
ATOM 1023 C CA . GLN A 1 122 ? 11.251 13.177 -15.134 1.00 89.19 122 GLN A CA 1
ATOM 1024 C C . GLN A 1 122 ? 12.250 12.256 -15.860 1.00 89.19 122 GLN A C 1
ATOM 1026 O O . GLN A 1 122 ? 13.378 12.669 -16.140 1.00 89.19 122 GLN A O 1
ATOM 1031 N N . LYS A 1 123 ? 11.865 11.006 -16.145 1.00 86.69 123 LYS A N 1
ATOM 1032 C CA . LYS A 1 123 ? 12.698 9.936 -16.719 1.00 86.69 123 LYS A CA 1
ATOM 1033 C C . LYS A 1 123 ? 13.933 9.585 -15.885 1.00 86.69 123 LYS A C 1
ATOM 1035 O O . LYS A 1 123 ? 14.931 9.101 -16.419 1.00 86.69 123 LYS A O 1
ATOM 1040 N N . ARG A 1 124 ? 13.896 9.824 -14.570 1.00 87.81 124 ARG A N 1
ATOM 1041 C CA . ARG A 1 124 ? 14.979 9.428 -13.658 1.00 87.81 124 ARG A CA 1
ATOM 1042 C C . ARG A 1 124 ? 14.701 8.039 -13.089 1.00 87.81 124 ARG A C 1
ATOM 1044 O O . ARG A 1 124 ? 13.574 7.801 -12.650 1.00 87.81 124 ARG A O 1
ATOM 1051 N N . PRO A 1 125 ? 15.704 7.147 -13.048 1.00 86.81 125 PRO A N 1
ATOM 1052 C CA . PRO A 1 125 ? 15.523 5.820 -12.483 1.00 86.81 125 PRO A CA 1
ATOM 1053 C C . PRO A 1 125 ? 15.232 5.906 -10.981 1.00 86.81 125 PRO A C 1
ATOM 1055 O O . PRO A 1 125 ? 15.886 6.644 -10.241 1.00 86.81 125 PRO A O 1
ATOM 1058 N N . CYS A 1 126 ? 14.258 5.122 -10.540 1.00 87.69 126 CYS A N 1
ATOM 1059 C CA . CYS A 1 126 ? 13.889 4.896 -9.155 1.00 87.69 126 CYS A CA 1
ATOM 1060 C C . CYS A 1 126 ? 14.279 3.467 -8.784 1.00 87.69 126 CYS A C 1
ATOM 1062 O O . CYS A 1 126 ? 13.850 2.508 -9.424 1.00 87.69 126 CYS A O 1
ATOM 1064 N N . TYR A 1 127 ? 15.094 3.335 -7.743 1.00 85.19 127 TYR A N 1
ATOM 1065 C CA . TYR A 1 127 ? 15.591 2.045 -7.283 1.00 85.19 127 TYR A CA 1
ATOM 1066 C C . TYR A 1 127 ? 14.823 1.597 -6.049 1.00 85.19 127 TYR A C 1
ATOM 1068 O O . TYR A 1 127 ? 14.717 2.340 -5.072 1.00 85.19 127 TYR A O 1
ATOM 1076 N N . PHE A 1 128 ? 14.324 0.363 -6.095 1.00 87.06 128 PHE A N 1
ATOM 1077 C CA . PHE A 1 128 ? 13.614 -0.271 -4.995 1.00 87.06 128 PHE A CA 1
ATOM 1078 C C . PHE A 1 128 ? 14.314 -1.581 -4.591 1.00 87.06 128 PHE A C 1
ATOM 1080 O O . PHE A 1 128 ? 14.989 -2.199 -5.406 1.00 87.06 128 PHE A O 1
ATOM 1087 N N . ASN A 1 129 ? 14.206 -1.979 -3.320 1.00 85.19 129 ASN A N 1
ATOM 1088 C CA . ASN A 1 129 ? 14.950 -3.078 -2.712 1.00 85.19 129 ASN A CA 1
ATOM 1089 C C . ASN A 1 129 ? 14.080 -3.709 -1.612 1.00 85.19 129 ASN A C 1
ATOM 1091 O O . ASN A 1 129 ? 13.485 -2.986 -0.809 1.00 85.19 129 ASN A O 1
ATOM 1095 N N . PHE A 1 130 ? 14.019 -5.040 -1.579 1.00 84.38 130 PHE A N 1
ATOM 1096 C CA . PHE A 1 130 ? 13.326 -5.807 -0.546 1.00 84.38 130 PHE A CA 1
ATOM 1097 C C . PHE A 1 130 ? 13.973 -5.688 0.841 1.00 84.38 130 PHE A C 1
ATOM 1099 O O . PHE A 1 130 ? 13.253 -5.776 1.832 1.00 84.38 130 PHE A O 1
ATOM 1106 N N . ASP A 1 131 ? 15.277 -5.404 0.925 1.00 86.44 131 ASP A N 1
ATOM 1107 C CA . ASP A 1 131 ? 15.988 -5.182 2.198 1.00 86.44 131 ASP A CA 1
ATOM 1108 C C . ASP A 1 131 ? 15.716 -3.796 2.808 1.00 86.44 131 ASP A C 1
ATOM 1110 O O . ASP A 1 131 ? 16.275 -3.427 3.843 1.00 86.44 131 ASP A O 1
ATOM 1114 N N . SER A 1 132 ? 14.878 -2.984 2.158 1.00 89.50 132 SER A N 1
ATOM 1115 C CA . SER A 1 132 ? 14.496 -1.680 2.685 1.00 89.50 132 SER A CA 1
ATOM 1116 C C . SER A 1 132 ? 13.707 -1.811 3.984 1.00 89.50 132 SER A C 1
ATOM 1118 O O . SER A 1 132 ? 12.840 -2.672 4.136 1.00 89.50 132 SER A O 1
ATOM 1120 N N . HIS A 1 133 ? 13.941 -0.872 4.900 1.00 92.75 133 HIS A N 1
ATOM 1121 C CA . HIS A 1 133 ? 13.120 -0.724 6.099 1.00 92.75 133 HIS A CA 1
ATOM 1122 C C . HIS A 1 133 ? 11.732 -0.151 5.769 1.00 92.75 133 HIS A C 1
ATOM 1124 O O . HIS A 1 133 ? 10.813 -0.303 6.570 1.00 92.75 133 HIS A O 1
ATOM 1130 N N . GLN A 1 134 ? 11.550 0.449 4.584 1.00 95.25 134 GLN A N 1
ATOM 1131 C CA . GLN A 1 134 ? 10.268 1.011 4.167 1.00 95.25 134 GLN A CA 1
ATOM 1132 C C . GLN A 1 134 ? 9.291 -0.088 3.753 1.00 95.25 134 GLN A C 1
ATOM 1134 O O . GLN A 1 134 ? 9.608 -0.944 2.918 1.00 95.25 134 GLN A O 1
ATOM 1139 N N . TYR A 1 135 ? 8.094 -0.086 4.328 1.00 96.50 135 TYR A N 1
ATOM 1140 C CA . TYR A 1 135 ? 7.072 -1.069 3.978 1.00 96.50 135 TYR A CA 1
ATOM 1141 C C . TYR A 1 135 ? 6.444 -0.795 2.614 1.00 96.50 135 TYR A C 1
ATOM 1143 O O . TYR A 1 135 ? 6.192 -1.746 1.881 1.00 96.50 135 TYR A O 1
ATOM 1151 N N . ALA A 1 136 ? 6.287 0.466 2.216 1.00 96.56 136 ALA A N 1
ATOM 1152 C CA . ALA A 1 136 ? 5.758 0.869 0.915 1.00 96.56 136 ALA A CA 1
ATOM 1153 C C . ALA A 1 136 ? 6.572 0.290 -0.246 1.00 96.56 136 ALA A C 1
ATOM 1155 O O . ALA A 1 136 ? 6.024 -0.272 -1.192 1.00 96.56 136 ALA A O 1
ATOM 1156 N N . GLN A 1 137 ? 7.899 0.339 -0.125 1.00 94.81 137 GLN A N 1
ATOM 1157 C CA . GLN A 1 137 ? 8.831 -0.236 -1.091 1.00 94.81 137 GLN A CA 1
ATOM 1158 C C . GLN A 1 137 ? 8.685 -1.757 -1.182 1.00 94.81 137 GLN A C 1
ATOM 1160 O O . GLN A 1 137 ? 8.617 -2.313 -2.277 1.00 94.81 137 GLN A O 1
ATOM 1165 N N . ARG A 1 138 ? 8.594 -2.434 -0.035 1.00 94.69 138 ARG A N 1
ATOM 1166 C CA . ARG A 1 138 ? 8.426 -3.891 0.029 1.00 94.69 138 ARG A CA 1
ATOM 1167 C C . ARG A 1 138 ? 7.053 -4.338 -0.486 1.00 94.69 138 ARG A C 1
ATOM 1169 O O . ARG A 1 138 ? 6.972 -5.330 -1.208 1.00 94.69 138 ARG A O 1
ATOM 1176 N N . ALA A 1 139 ? 5.993 -3.593 -0.169 1.00 95.12 139 ALA A N 1
ATOM 1177 C CA . ALA A 1 139 ? 4.637 -3.816 -0.662 1.00 95.12 139 ALA A CA 1
ATOM 1178 C C . ALA A 1 139 ? 4.556 -3.622 -2.181 1.00 95.12 139 ALA A C 1
ATOM 1180 O O . ALA A 1 139 ? 4.058 -4.512 -2.869 1.00 95.12 139 ALA A O 1
ATOM 1181 N N . LEU A 1 140 ? 5.114 -2.525 -2.712 1.00 94.69 140 LEU A N 1
ATOM 1182 C CA . LEU A 1 140 ? 5.198 -2.270 -4.154 1.00 94.69 140 LEU A CA 1
ATOM 1183 C C . LEU A 1 140 ? 5.873 -3.437 -4.870 1.00 94.69 140 LEU A C 1
ATOM 1185 O O . LEU A 1 140 ? 5.330 -3.966 -5.836 1.00 94.69 140 LEU A O 1
ATOM 1189 N N . LEU A 1 141 ? 7.034 -3.875 -4.379 1.00 91.94 141 LEU A N 1
ATOM 1190 C CA . LEU A 1 141 ? 7.763 -4.974 -5.003 1.00 91.94 141 LEU A CA 1
ATOM 1191 C C . LEU A 1 141 ? 6.984 -6.296 -4.937 1.00 91.94 141 LEU A C 1
ATOM 1193 O O . LEU A 1 141 ? 6.956 -7.020 -5.926 1.00 91.94 141 LEU A O 1
ATOM 1197 N N . LYS A 1 142 ? 6.312 -6.605 -3.819 1.00 91.31 142 LYS A N 1
ATOM 1198 C CA . LYS A 1 142 ? 5.466 -7.807 -3.707 1.00 91.31 142 LYS A CA 1
ATOM 1199 C C . LYS A 1 142 ? 4.236 -7.768 -4.614 1.00 91.31 142 LYS A C 1
ATOM 1201 O O . LYS A 1 142 ? 3.794 -8.830 -5.049 1.00 91.31 142 LYS A O 1
ATOM 1206 N N . ILE A 1 143 ? 3.681 -6.586 -4.876 1.00 91.75 143 ILE A N 1
ATOM 1207 C CA . ILE A 1 143 ? 2.554 -6.380 -5.796 1.00 91.75 143 ILE A CA 1
ATOM 1208 C C . ILE A 1 143 ? 3.017 -6.560 -7.241 1.00 91.75 143 ILE A C 1
ATOM 1210 O O . ILE A 1 143 ? 2.464 -7.398 -7.945 1.00 91.75 143 ILE A O 1
ATOM 1214 N N . MET A 1 144 ? 4.084 -5.861 -7.639 1.00 87.69 144 MET A N 1
ATOM 1215 C CA . MET A 1 144 ? 4.642 -5.899 -8.997 1.00 87.69 144 MET A CA 1
ATOM 1216 C C . MET A 1 144 ? 5.263 -7.253 -9.362 1.00 87.69 144 MET A C 1
ATOM 1218 O O . MET A 1 144 ? 5.242 -7.651 -10.524 1.00 87.69 144 MET A O 1
ATOM 1222 N N . PHE A 1 145 ? 5.806 -7.969 -8.374 1.00 83.81 145 PHE A N 1
ATOM 1223 C CA . PHE A 1 145 ? 6.437 -9.277 -8.543 1.00 83.81 145 PHE A CA 1
ATOM 1224 C C . PHE A 1 145 ? 5.816 -10.283 -7.572 1.00 83.81 145 PHE A C 1
ATOM 1226 O O . PHE A 1 145 ? 6.361 -10.513 -6.489 1.00 83.81 145 PHE A O 1
ATOM 1233 N N . PRO A 1 146 ? 4.702 -10.937 -7.954 1.00 69.62 146 PRO A N 1
ATOM 1234 C CA . PRO A 1 146 ? 4.001 -11.917 -7.123 1.00 69.62 146 PRO A CA 1
ATOM 1235 C C . PRO A 1 146 ? 4.794 -13.183 -6.759 1.00 69.62 146 PRO A C 1
ATOM 1237 O O . PRO A 1 146 ? 4.201 -14.123 -6.240 1.00 69.62 146 PRO A O 1
ATOM 1240 N N . LEU A 1 147 ? 6.095 -13.260 -7.057 1.00 60.94 147 LEU A N 1
ATOM 1241 C CA . LEU A 1 147 ? 6.879 -14.486 -6.943 1.00 60.94 147 LEU A CA 1
ATOM 1242 C C . LEU A 1 147 ? 6.845 -15.045 -5.511 1.00 60.94 147 LEU A C 1
ATOM 1244 O O . LEU A 1 147 ? 7.111 -14.341 -4.531 1.00 60.94 147 LEU A O 1
ATOM 1248 N N . ASN A 1 148 ? 6.499 -16.334 -5.441 1.00 48.00 148 ASN A N 1
ATOM 1249 C CA . ASN A 1 148 ? 6.428 -17.142 -4.230 1.00 48.00 148 ASN A CA 1
ATOM 1250 C C . ASN A 1 148 ? 7.816 -17.194 -3.573 1.00 48.00 148 ASN A C 1
ATOM 1252 O O . ASN A 1 148 ? 8.708 -17.877 -4.075 1.00 48.00 148 ASN A O 1
ATOM 1256 N N . PHE A 1 149 ? 7.977 -16.478 -2.465 1.00 46.72 149 PHE A N 1
ATOM 1257 C CA . PHE A 1 149 ? 9.047 -16.688 -1.493 1.00 46.72 149 PHE A CA 1
ATOM 1258 C C . PHE A 1 149 ? 8.387 -17.018 -0.166 1.00 46.72 149 PHE A C 1
ATOM 1260 O O . PHE A 1 149 ? 7.484 -16.230 0.207 1.00 46.72 149 PHE A O 1
#

Radius of gyration: 16.08 Å; chains: 1; bounding box: 38×34×40 Å

Secondary structure (DSSP, 8-state):
------TTTTEEEE-GGGHHHHHHTT--EE-TT-SSEEEESSSS--HHHHHHH--HHHHHHHHHHHHHH----HHHHHHHHHHHTT--TTHHHHHHHHHHHHHHHT-EEEEETTEEEEE-TTS-EE---TT-S-HHHHHHHHHH-----

Foldseek 3Di:
DDDAAPVVFQKAFAAPVCVVVCVVVVFDWDDVQARTIMGGPDPDDDLLVVLVSDDLVNLLVVLLCCLPVVRQGPNLVSLLVCLVVVNDPPLVSNLVSNVVNCVVQCWDWDDDPPDIWIATNVRHTDDADCPDPRSNSVSVCCSVDVDDD

Sequence (149 aa):
MFQSTDWNNGIAALEWEYHAFLEQEKIPTIWQNCCFCYGGILEKLKYSDCVQALDFQQKKTLWSGFLRDRFDYAEFEWVYQLICQNRLNDRVEWELSLHAALQDQGDTVDFAESEFKLYNGQKRPCYFNFDSHQYAQRALLKIMFPLNF

pLDDT: mean 86.66, std 12.91, range [37.44, 98.0]